Protein AF-A0A061S437-F1 (afdb_monomer_lite)

Foldseek 3Di:
DADQDPDDDVDHHAEEAEDEDADPAWDFPDWDCPDRNYIYTYTHHNVRDDPVNVVVVVVVVVVVVVVVVVVVVVD

Organism: NCBI:txid582737

pLDDT: mean 96.12, std 4.01, range [67.69, 98.62]

Structure (mmCIF, N/CA/C/O backbone):
data_AF-A0A061S437-F1
#
_entry.id   AF-A0A061S437-F1
#
loop_
_atom_site.group_PDB
_atom_site.id
_atom_site.type_symbol
_atom_site.label_atom_id
_atom_site.label_alt_id
_atom_site.label_comp_id
_atom_site.label_asym_id
_atom_site.label_entity_id
_atom_site.label_seq_id
_atom_site.pdbx_PDB_ins_code
_atom_site.Cartn_x
_atom_site.Cartn_y
_atom_site.Cartn_z
_atom_site.occupancy
_atom_site.B_iso_or_equiv
_atom_site.auth_seq_id
_atom_site.auth_comp_id
_atom_site.auth_asym_id
_atom_site.auth_atom_id
_atom_site.pdbx_PDB_model_num
ATOM 1 N N . MET A 1 1 ? 8.842 -6.737 -5.607 1.00 90.62 1 MET A N 1
ATOM 2 C CA . MET A 1 1 ? 8.892 -5.866 -6.805 1.00 90.62 1 MET A CA 1
ATOM 3 C C . MET A 1 1 ? 8.617 -6.747 -8.005 1.00 90.62 1 MET A C 1
ATOM 5 O O . MET A 1 1 ? 9.151 -7.847 -8.028 1.00 90.62 1 MET A O 1
ATOM 9 N N . TYR A 1 2 ? 7.780 -6.296 -8.937 1.00 97.50 2 TYR A N 1
ATOM 10 C CA . TYR A 1 2 ? 7.413 -7.043 -10.140 1.00 97.50 2 TYR A CA 1
ATOM 11 C C . TYR A 1 2 ? 8.041 -6.368 -11.360 1.00 97.50 2 TYR A C 1
ATOM 13 O O . TYR A 1 2 ? 7.917 -5.154 -11.528 1.00 97.50 2 TYR A O 1
ATOM 21 N N . THR A 1 3 ? 8.745 -7.138 -12.183 1.00 97.75 3 THR A N 1
ATOM 22 C CA . THR A 1 3 ? 9.530 -6.651 -13.329 1.00 97.75 3 THR A CA 1
ATOM 23 C C . THR A 1 3 ? 9.272 -7.509 -14.564 1.00 97.75 3 THR A C 1
ATOM 25 O O . THR A 1 3 ? 8.588 -8.526 -14.474 1.00 97.75 3 THR A O 1
ATOM 28 N N . GLU A 1 4 ? 9.832 -7.109 -15.710 1.00 97.00 4 GLU A N 1
ATOM 29 C CA . GLU A 1 4 ? 9.741 -7.855 -16.974 1.00 97.00 4 GLU A CA 1
ATOM 30 C C . GLU A 1 4 ? 8.301 -8.101 -17.466 1.00 97.00 4 GLU A C 1
ATOM 32 O O . GLU A 1 4 ? 8.011 -9.118 -18.093 1.00 97.00 4 GLU A O 1
ATOM 37 N N . GLY A 1 5 ? 7.393 -7.154 -17.210 1.00 97.50 5 GLY A N 1
ATOM 38 C CA . GLY A 1 5 ? 6.020 -7.208 -17.702 1.00 97.50 5 GLY A CA 1
ATOM 39 C C . GLY A 1 5 ? 5.903 -6.988 -19.214 1.00 97.50 5 GLY A C 1
ATOM 40 O O . GLY A 1 5 ? 6.886 -6.933 -19.957 1.00 97.50 5 GLY A O 1
ATOM 41 N N . GLN A 1 6 ? 4.664 -6.816 -19.683 1.00 98.06 6 GLN A N 1
ATOM 42 C CA 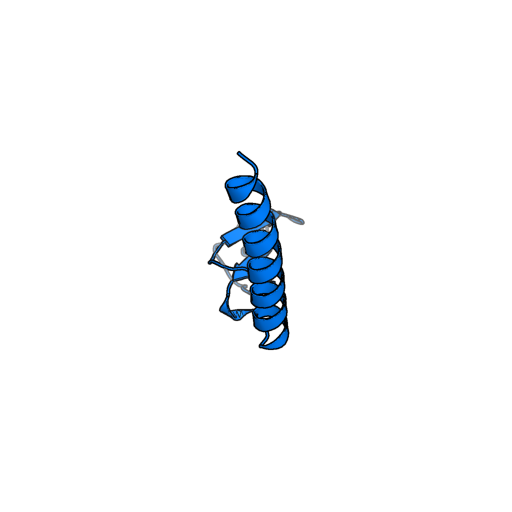. GLN A 1 6 ? 4.375 -6.566 -21.096 1.00 98.06 6 GLN A CA 1
ATOM 43 C C . GLN A 1 6 ? 5.188 -5.380 -21.644 1.00 98.06 6 GLN A C 1
ATOM 45 O O . GLN A 1 6 ? 5.296 -4.335 -20.992 1.00 98.06 6 GLN A O 1
ATOM 50 N N . GLY A 1 7 ? 5.689 -5.522 -22.876 1.00 97.44 7 GLY A N 1
ATOM 51 C CA . GLY A 1 7 ? 6.372 -4.451 -23.602 1.00 97.44 7 GLY A CA 1
ATOM 52 C C . GLY A 1 7 ? 5.542 -3.165 -23.679 1.00 97.44 7 GLY A C 1
ATOM 53 O O . GLY A 1 7 ? 4.328 -3.194 -23.905 1.00 97.44 7 GLY A O 1
ATOM 54 N N . CYS A 1 8 ? 6.204 -2.033 -23.457 1.00 97.06 8 CYS A N 1
ATOM 55 C CA . CYS A 1 8 ? 5.626 -0.697 -23.504 1.00 97.06 8 CYS A CA 1
ATOM 56 C C . CYS A 1 8 ? 6.066 0.018 -24.782 1.00 97.06 8 CYS A C 1
ATOM 58 O O . CYS A 1 8 ? 7.225 -0.080 -25.186 1.00 97.06 8 CYS A O 1
ATOM 60 N N . TRP A 1 9 ? 5.162 0.757 -25.422 1.00 95.62 9 TRP A N 1
ATOM 61 C CA . TRP A 1 9 ? 5.520 1.541 -26.599 1.00 95.62 9 TRP A CA 1
ATOM 62 C C . TRP A 1 9 ? 6.497 2.662 -26.224 1.00 95.62 9 TRP A C 1
ATOM 64 O O . TRP A 1 9 ? 6.173 3.506 -25.389 1.00 95.62 9 TRP A O 1
ATOM 74 N N . GLN A 1 10 ? 7.684 2.670 -26.844 1.00 95.19 10 GLN A N 1
ATOM 75 C CA . GLN A 1 10 ? 8.762 3.626 -26.548 1.00 95.19 10 GLN A CA 1
ATOM 76 C C . GLN A 1 10 ? 9.041 3.775 -25.040 1.00 95.19 10 GLN A C 1
ATOM 78 O O . GLN A 1 10 ? 9.188 4.886 -24.523 1.00 95.19 10 GLN A O 1
ATOM 83 N N . GLY A 1 11 ? 9.051 2.657 -24.321 1.00 94.31 11 GLY A N 1
ATOM 84 C CA . GLY A 1 11 ? 9.313 2.616 -22.890 1.00 94.31 11 GLY A CA 1
ATOM 85 C C . GLY A 1 11 ? 9.959 1.294 -22.482 1.00 94.31 11 GLY A C 1
ATOM 86 O O . GLY A 1 11 ? 10.067 0.379 -23.306 1.00 94.31 11 GLY A O 1
ATOM 87 N N . PRO A 1 12 ? 10.393 1.176 -21.219 1.00 96.50 12 PRO A N 1
ATOM 88 C CA . PRO A 1 12 ? 10.891 -0.085 -20.689 1.00 96.50 12 PRO A CA 1
ATOM 89 C C . PRO A 1 12 ? 9.770 -1.132 -20.643 1.00 96.50 12 PRO A C 1
ATOM 91 O O . PRO A 1 12 ? 8.582 -0.824 -20.778 1.00 96.50 12 PRO A O 1
ATOM 94 N N . LYS A 1 13 ? 10.121 -2.400 -20.414 1.00 97.88 13 LYS A N 1
ATOM 95 C CA . LYS A 1 13 ? 9.106 -3.389 -20.027 1.00 97.88 13 LYS A CA 1
ATOM 96 C C . LYS A 1 13 ? 8.400 -2.913 -18.761 1.00 97.88 13 LYS A C 1
ATOM 98 O O . LYS A 1 13 ? 9.051 -2.395 -17.854 1.00 97.88 13 LYS A O 1
ATOM 103 N N . ARG A 1 14 ? 7.075 -3.094 -18.704 1.00 98.50 14 ARG A N 1
ATOM 104 C CA . ARG A 1 14 ? 6.288 -2.636 -17.554 1.00 98.50 14 ARG A CA 1
ATOM 105 C C . ARG A 1 14 ? 6.834 -3.217 -16.253 1.00 98.50 14 ARG A C 1
ATOM 107 O O . ARG A 1 14 ? 7.147 -4.407 -16.183 1.00 98.50 14 ARG A O 1
ATOM 114 N N . SER A 1 15 ? 6.905 -2.383 -15.224 1.00 98.50 15 SER A N 1
ATOM 115 C CA . SER A 1 15 ? 7.300 -2.795 -13.878 1.00 98.50 15 SER A CA 1
ATOM 116 C C . SER A 1 15 ? 6.375 -2.182 -12.833 1.00 98.50 15 SER A C 1
ATOM 118 O O . SER A 1 15 ? 5.806 -1.115 -13.046 1.00 98.50 15 SER A O 1
ATOM 120 N N . LEU A 1 16 ? 6.193 -2.874 -11.709 1.00 98.38 16 LEU A N 1
ATOM 121 C CA . LEU A 1 16 ? 5.340 -2.428 -10.612 1.00 98.38 16 LEU A CA 1
ATOM 122 C C . LEU A 1 16 ? 6.038 -2.650 -9.269 1.00 98.38 16 LEU A C 1
ATOM 124 O O . LEU A 1 16 ? 6.402 -3.771 -8.885 1.00 98.38 16 LEU A O 1
ATOM 128 N N . ARG A 1 17 ? 6.172 -1.571 -8.501 1.00 98.44 17 ARG A N 1
ATOM 129 C CA . ARG A 1 17 ? 6.587 -1.613 -7.101 1.00 98.44 17 ARG A CA 1
ATOM 130 C C . ARG A 1 17 ? 5.362 -1.507 -6.200 1.00 98.44 17 ARG A C 1
ATOM 132 O O . ARG A 1 17 ? 4.778 -0.440 -6.069 1.00 98.44 17 ARG A O 1
ATOM 139 N N . VAL A 1 18 ? 5.026 -2.603 -5.530 1.00 98.12 18 VAL A N 1
ATOM 140 C CA . VAL A 1 18 ? 3.966 -2.624 -4.514 1.00 98.12 18 VAL A CA 1
ATOM 141 C C . VAL A 1 18 ? 4.584 -2.397 -3.138 1.00 98.12 18 VAL A C 1
ATOM 143 O O . VAL A 1 18 ? 5.521 -3.104 -2.757 1.00 98.12 18 VAL A O 1
ATOM 146 N N . ARG A 1 19 ? 4.071 -1.411 -2.403 1.00 98.12 19 ARG A N 1
ATOM 147 C CA . ARG A 1 19 ? 4.294 -1.240 -0.965 1.00 98.12 19 ARG A CA 1
ATOM 148 C C . ARG A 1 19 ? 3.114 -1.862 -0.233 1.00 98.12 19 ARG A C 1
ATOM 150 O O . ARG A 1 19 ? 1.972 -1.562 -0.567 1.00 98.12 19 ARG A O 1
ATOM 157 N N . LEU A 1 20 ? 3.398 -2.726 0.733 1.00 98.00 20 LEU A N 1
ATOM 158 C CA . LEU A 1 20 ? 2.371 -3.325 1.577 1.00 98.00 20 LEU A CA 1
ATOM 159 C C . LEU A 1 20 ? 2.186 -2.472 2.829 1.00 98.00 20 LEU A C 1
ATOM 161 O O . LEU A 1 20 ? 3.169 -2.054 3.441 1.00 98.00 20 LEU A O 1
ATOM 165 N N . ALA A 1 21 ? 0.937 -2.229 3.203 1.00 97.75 21 ALA A N 1
ATOM 166 C CA . ALA A 1 21 ? 0.573 -1.605 4.466 1.00 97.75 21 ALA A CA 1
ATOM 167 C C . ALA A 1 21 ? -0.485 -2.447 5.181 1.00 97.75 21 ALA A C 1
ATOM 169 O O . ALA A 1 21 ? -1.301 -3.106 4.540 1.00 97.75 21 ALA A O 1
ATOM 170 N N . CYS A 1 22 ? -0.487 -2.405 6.513 1.00 97.75 22 CYS A N 1
ATOM 171 C CA . CYS A 1 22 ? -1.547 -3.036 7.288 1.00 97.75 22 CYS A CA 1
ATOM 172 C C . CYS A 1 22 ? -2.915 -2.426 6.922 1.00 97.75 22 CYS A C 1
ATOM 174 O O . CYS A 1 22 ? -3.067 -1.204 6.765 1.00 97.75 22 CYS A O 1
ATOM 176 N N . GLY A 1 23 ? -3.909 -3.296 6.766 1.00 96.69 23 GLY A N 1
ATOM 177 C CA . GLY A 1 23 ? -5.299 -2.946 6.506 1.00 96.69 23 GLY A CA 1
ATOM 178 C C . GLY A 1 23 ? -6.231 -4.087 6.893 1.00 96.69 23 GLY A C 1
ATOM 179 O O . GLY A 1 23 ? -5.813 -5.237 6.979 1.00 96.69 23 GLY A O 1
ATOM 180 N N . ALA A 1 24 ? -7.501 -3.768 7.138 1.00 94.69 24 ALA A N 1
ATOM 181 C CA . ALA A 1 24 ? -8.492 -4.755 7.572 1.00 94.69 24 ALA A CA 1
ATOM 182 C C . ALA A 1 24 ? -8.964 -5.691 6.443 1.00 94.69 24 ALA A C 1
ATOM 184 O O . ALA A 1 24 ? -9.519 -6.753 6.718 1.00 94.69 24 ALA A O 1
ATOM 185 N N . ALA A 1 25 ? -8.749 -5.301 5.187 1.00 96.25 25 ALA A N 1
ATOM 186 C CA . ALA A 1 25 ? -9.121 -6.046 3.993 1.00 96.25 25 ALA A CA 1
ATOM 187 C C . ALA A 1 25 ? -8.107 -5.785 2.871 1.00 96.25 25 ALA A C 1
ATOM 189 O O . ALA A 1 25 ? -7.296 -4.863 2.969 1.00 96.25 25 ALA A O 1
ATOM 190 N N . GLU A 1 26 ? -8.161 -6.610 1.827 1.00 98.00 26 GLU A N 1
ATOM 191 C CA . GLU A 1 26 ? -7.393 -6.406 0.598 1.00 98.00 26 GLU A CA 1
ATOM 192 C C . GLU A 1 26 ? -7.900 -5.161 -0.136 1.00 98.00 26 GLU A C 1
ATOM 194 O O . GLU A 1 26 ? -9.048 -5.115 -0.582 1.00 98.00 26 GLU A O 1
ATOM 199 N N . GLU A 1 27 ? -7.047 -4.151 -0.269 1.00 98.25 27 GLU A N 1
ATOM 200 C CA . GLU A 1 27 ? -7.414 -2.879 -0.884 1.00 98.25 27 GLU A CA 1
ATOM 201 C C . GLU A 1 27 ? -6.211 -2.231 -1.579 1.00 98.25 27 GLU A C 1
ATOM 203 O O . GLU A 1 27 ? -5.194 -1.917 -0.958 1.00 98.25 27 GLU A O 1
ATOM 208 N N . LEU A 1 28 ? -6.332 -1.981 -2.883 1.00 97.88 28 LEU A N 1
ATOM 209 C CA . LEU A 1 28 ? -5.335 -1.237 -3.649 1.00 97.88 28 LEU A CA 1
ATOM 210 C C . LEU A 1 28 ? -5.584 0.272 -3.497 1.00 97.88 28 LEU A C 1
ATOM 212 O O . LEU A 1 28 ? -6.263 0.881 -4.320 1.00 97.88 28 LEU A O 1
ATOM 216 N N . SER A 1 29 ? -5.056 0.863 -2.426 1.00 96.56 29 SER A N 1
ATOM 217 C CA . SER A 1 29 ? -5.373 2.238 -2.020 1.00 96.56 29 SER A CA 1
ATOM 218 C C . SER A 1 29 ? -4.804 3.325 -2.937 1.00 96.56 29 SER A C 1
ATOM 220 O O . SER A 1 29 ? -5.374 4.410 -3.018 1.00 96.56 29 SER A O 1
ATOM 222 N N . SER A 1 30 ? -3.671 3.090 -3.603 1.00 97.56 30 SER A N 1
ATOM 223 C CA . SER A 1 30 ? -3.134 4.046 -4.580 1.00 97.56 30 SER A CA 1
ATOM 2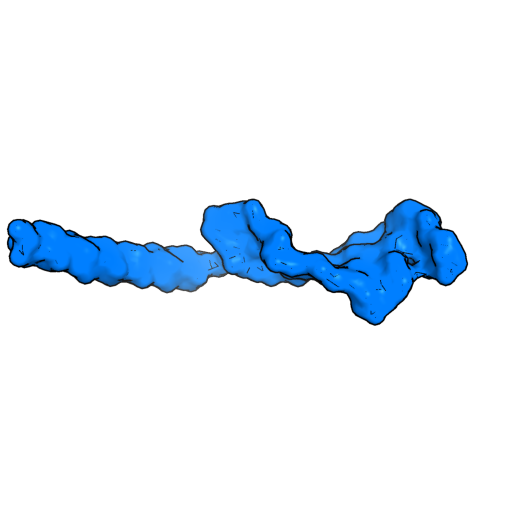24 C C . SER A 1 30 ? -2.304 3.367 -5.658 1.00 97.56 30 SER A C 1
ATOM 226 O O . SER A 1 30 ? -1.674 2.335 -5.415 1.00 97.56 30 SER A O 1
ATOM 228 N N . VAL A 1 31 ? -2.301 3.970 -6.850 1.00 98.12 31 VAL A N 1
ATOM 229 C CA . VAL A 1 31 ? -1.455 3.591 -7.984 1.00 98.12 31 VAL A CA 1
ATOM 230 C C . VAL A 1 31 ? -0.999 4.862 -8.689 1.00 98.12 31 VAL A C 1
ATOM 232 O O . VAL A 1 31 ? -1.811 5.724 -9.011 1.00 98.12 31 VAL A O 1
ATOM 235 N N . GLU A 1 32 ? 0.298 4.960 -8.943 1.00 98.38 32 GLU A N 1
ATOM 236 C CA . GLU A 1 32 ? 0.941 6.088 -9.610 1.00 98.38 32 GLU A CA 1
ATOM 237 C C . GLU A 1 32 ? 1.882 5.570 -10.701 1.00 98.38 32 GLU A C 1
ATOM 239 O O . GLU A 1 32 ? 2.450 4.482 -10.573 1.00 98.38 32 GLU A O 1
ATOM 244 N N . GLU A 1 33 ? 2.065 6.359 -11.759 1.00 98.31 33 GLU A N 1
ATOM 245 C CA . GLU A 1 33 ? 3.036 6.113 -12.830 1.00 98.31 33 GLU A CA 1
ATOM 246 C C . GLU A 1 33 ? 4.150 7.176 -12.743 1.00 98.31 33 GLU A C 1
ATOM 248 O O . GLU A 1 33 ? 4.088 8.189 -13.442 1.00 98.31 33 GLU A O 1
ATOM 253 N N . PRO A 1 34 ? 5.143 7.018 -11.840 1.00 97.00 34 PRO A N 1
ATOM 254 C CA . PRO A 1 34 ? 6.225 7.996 -11.669 1.00 97.00 34 PRO A CA 1
ATOM 255 C C . PRO A 1 34 ? 7.102 8.177 -12.917 1.00 97.00 34 PRO A C 1
ATOM 257 O O . PRO A 1 34 ? 7.724 9.223 -13.091 1.00 97.00 34 PRO A O 1
ATOM 260 N N . SER A 1 35 ? 7.175 7.160 -13.775 1.00 97.00 35 SER A N 1
ATOM 261 C CA . SER A 1 35 ? 7.850 7.185 -15.073 1.00 97.00 35 SER A CA 1
ATOM 262 C C . SER A 1 35 ? 7.075 6.298 -16.041 1.00 97.00 35 SER A C 1
ATOM 264 O O . SER A 1 35 ? 6.356 5.398 -15.613 1.00 97.00 35 SER A O 1
ATOM 266 N N . ARG A 1 36 ? 7.228 6.526 -17.350 1.00 97.50 36 ARG A N 1
ATOM 267 C CA . ARG A 1 36 ? 6.510 5.772 -18.385 1.00 97.50 36 ARG A CA 1
ATOM 268 C C . ARG A 1 36 ? 6.642 4.266 -18.150 1.00 97.50 36 ARG A C 1
ATOM 270 O O . ARG A 1 36 ? 7.742 3.721 -18.227 1.00 97.50 36 ARG A O 1
ATOM 277 N N . CYS A 1 37 ? 5.507 3.593 -17.970 1.00 97.75 37 CYS A N 1
ATOM 278 C CA . CYS A 1 37 ? 5.410 2.149 -17.754 1.00 97.75 37 CYS A CA 1
ATOM 279 C C . CYS A 1 37 ? 6.117 1.617 -16.490 1.00 97.75 37 CYS A C 1
ATOM 281 O O . CYS A 1 37 ? 6.256 0.401 -16.324 1.00 97.75 37 CYS A O 1
ATOM 283 N N . GLU A 1 38 ? 6.505 2.497 -15.572 1.00 98.19 38 GLU A N 1
ATOM 284 C CA . GLU A 1 38 ? 6.934 2.153 -14.222 1.00 98.19 38 GLU A CA 1
ATOM 285 C C . GLU A 1 38 ? 5.858 2.597 -13.244 1.00 98.19 38 GLU A C 1
ATOM 287 O O . GLU A 1 38 ? 5.530 3.777 -13.164 1.00 98.19 38 GLU A O 1
ATOM 292 N N . TYR A 1 39 ? 5.319 1.652 -12.485 1.00 98.38 39 TYR A N 1
ATOM 293 C CA . TYR A 1 39 ? 4.214 1.898 -11.572 1.00 98.38 39 TYR A CA 1
ATOM 294 C C . TYR A 1 39 ? 4.657 1.752 -10.116 1.00 98.38 39 TYR A C 1
ATOM 296 O O . TYR A 1 39 ? 5.465 0.881 -9.767 1.00 98.38 39 TYR A O 1
ATOM 304 N N . SER A 1 40 ? 4.062 2.547 -9.234 1.00 98.38 40 SER A N 1
ATOM 305 C CA . SER A 1 40 ? 4.128 2.367 -7.784 1.00 98.38 40 SER A CA 1
ATOM 306 C C . SER A 1 40 ? 2.731 2.286 -7.199 1.00 98.38 40 SER A C 1
ATOM 308 O O . SER A 1 40 ? 1.885 3.113 -7.516 1.00 98.38 40 SER A O 1
ATOM 310 N N . ALA A 1 41 ? 2.494 1.308 -6.329 1.00 98.50 41 ALA A N 1
ATOM 311 C CA . ALA A 1 41 ? 1.199 1.117 -5.695 1.00 98.50 41 ALA A CA 1
ATOM 312 C C . ALA A 1 41 ? 1.311 0.902 -4.185 1.00 98.50 41 ALA A C 1
ATOM 314 O O . ALA A 1 41 ? 2.308 0.354 -3.700 1.00 98.50 41 ALA A O 1
ATOM 315 N N . LEU A 1 42 ? 0.262 1.288 -3.461 1.00 98.62 42 LEU A N 1
ATOM 316 C CA . LEU A 1 42 ? 0.044 0.946 -2.060 1.00 98.62 42 LEU A CA 1
ATOM 317 C C . LEU A 1 42 ? -1.073 -0.096 -1.970 1.00 98.62 42 LEU A C 1
ATOM 319 O O . LEU A 1 42 ? -2.214 0.191 -2.324 1.00 98.62 42 LEU A O 1
ATOM 323 N N . LEU A 1 43 ? -0.743 -1.289 -1.481 1.00 98.56 43 LEU A 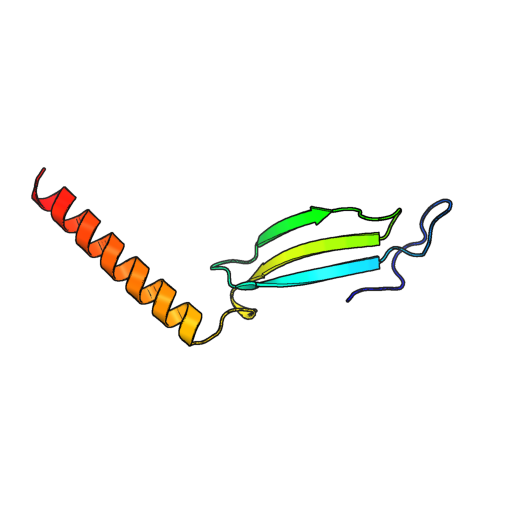N 1
ATOM 324 C CA . LEU A 1 43 ? -1.703 -2.352 -1.196 1.00 98.56 43 LEU A CA 1
ATOM 325 C C . LEU A 1 43 ? -1.857 -2.479 0.319 1.00 98.56 43 LEU A C 1
ATOM 327 O O . LEU A 1 43 ? -0.895 -2.785 1.030 1.00 98.56 43 LEU A O 1
ATOM 331 N N . ARG A 1 44 ? -3.069 -2.242 0.808 1.00 98.38 44 ARG A N 1
ATOM 332 C CA . ARG A 1 44 ? -3.466 -2.558 2.173 1.00 98.38 44 ARG A CA 1
ATOM 333 C C . ARG A 1 44 ? -3.922 -4.009 2.235 1.00 98.38 44 ARG A C 1
ATOM 335 O O . ARG A 1 44 ? -4.704 -4.441 1.396 1.00 98.38 44 ARG A O 1
ATOM 342 N N . THR A 1 45 ? -3.400 -4.755 3.200 1.00 97.88 45 THR A N 1
ATOM 343 C CA . THR A 1 45 ? -3.717 -6.177 3.381 1.00 97.88 45 THR A CA 1
ATOM 344 C C . THR A 1 45 ? -3.567 -6.581 4.851 1.00 97.88 45 THR A C 1
ATOM 346 O O . THR A 1 45 ? -2.625 -6.120 5.513 1.00 97.88 45 THR A O 1
ATOM 349 N N . PRO A 1 46 ? -4.428 -7.478 5.376 1.00 97.31 46 PRO A N 1
ATOM 350 C CA . PRO A 1 46 ? -4.245 -8.066 6.702 1.00 97.31 46 PRO A CA 1
ATOM 351 C C . PRO A 1 46 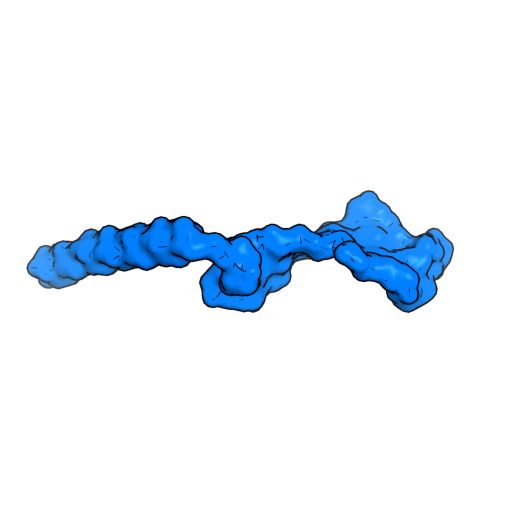? -2.910 -8.802 6.847 1.00 97.31 46 PRO A C 1
ATOM 353 O O . PRO A 1 46 ? -2.356 -8.864 7.942 1.00 97.31 46 PRO A O 1
ATOM 356 N N . ALA A 1 47 ? -2.359 -9.322 5.744 1.00 97.31 47 ALA A N 1
ATOM 357 C CA . ALA A 1 47 ? -1.086 -10.041 5.742 1.00 97.31 47 ALA A CA 1
ATOM 358 C C . ALA A 1 47 ? 0.118 -9.148 6.095 1.00 97.31 47 ALA A C 1
ATOM 360 O O . ALA A 1 47 ? 1.178 -9.661 6.448 1.00 97.31 47 ALA A O 1
ATOM 361 N N . ALA A 1 48 ? -0.034 -7.824 6.006 1.00 97.56 48 ALA A N 1
ATOM 362 C CA . ALA A 1 48 ? 0.997 -6.853 6.362 1.00 97.56 48 ALA A CA 1
ATOM 363 C C . ALA A 1 48 ? 0.873 -6.328 7.804 1.00 97.56 48 ALA A C 1
ATOM 365 O O . ALA A 1 48 ? 1.658 -5.467 8.198 1.00 97.56 48 ALA A O 1
ATOM 366 N N . CYS A 1 49 ? -0.103 -6.806 8.581 1.00 97.50 49 CYS A N 1
ATOM 367 C CA . CYS A 1 49 ? -0.296 -6.410 9.974 1.00 97.50 49 CYS A CA 1
ATOM 368 C C . CYS A 1 49 ? 0.539 -7.276 10.927 1.00 97.50 49 CYS A C 1
ATOM 370 O O . CYS A 1 49 ? 0.595 -8.500 10.800 1.00 97.50 49 CYS A O 1
ATOM 372 N N . SER A 1 50 ? 1.148 -6.643 11.926 1.00 97.38 50 SER A N 1
ATOM 373 C CA . SER A 1 50 ? 1.766 -7.325 13.063 1.00 97.38 50 SER A CA 1
ATOM 374 C C . SER A 1 50 ? 0.732 -7.674 14.142 1.00 97.38 50 SER A C 1
ATOM 376 O O . SER A 1 50 ? -0.390 -7.167 14.140 1.00 97.38 50 SER A O 1
ATOM 378 N N . GLN A 1 51 ? 1.116 -8.511 15.113 1.00 95.56 51 GLN A N 1
ATOM 379 C CA . GLN A 1 51 ? 0.273 -8.777 16.290 1.00 95.56 51 GLN A CA 1
ATOM 380 C C . GLN A 1 51 ? -0.072 -7.484 17.044 1.00 95.56 51 GLN A C 1
ATOM 382 O O . GLN A 1 51 ? -1.221 -7.277 17.425 1.00 95.56 51 GLN A O 1
ATOM 387 N N . GLN A 1 52 ? 0.895 -6.573 17.165 1.00 96.81 52 GLN A N 1
ATOM 388 C CA . GLN A 1 52 ? 0.692 -5.280 17.809 1.00 96.81 52 GLN A CA 1
ATOM 389 C C . GLN A 1 52 ? -0.342 -4.422 17.063 1.00 96.81 52 GLN A C 1
ATOM 391 O O . GLN A 1 52 ? -1.204 -3.814 17.694 1.00 96.81 52 GLN A O 1
ATOM 396 N N . ASP A 1 53 ? -0.319 -4.412 15.726 1.00 95.38 53 ASP A N 1
ATOM 397 C CA . ASP A 1 53 ? -1.316 -3.684 14.924 1.00 95.38 53 ASP A CA 1
ATOM 398 C C . ASP A 1 53 ? -2.736 -4.225 15.152 1.00 95.38 53 ASP A C 1
ATOM 400 O O . ASP A 1 53 ? -3.705 -3.460 15.229 1.00 95.38 53 ASP A O 1
ATOM 404 N N . MET A 1 54 ? -2.864 -5.547 15.301 1.00 93.12 54 MET A N 1
ATOM 405 C CA . MET A 1 54 ? -4.142 -6.209 15.569 1.00 93.12 54 MET A CA 1
ATOM 406 C C . MET A 1 54 ? -4.671 -5.888 16.970 1.00 93.12 54 MET A C 1
ATOM 408 O O . MET A 1 54 ? -5.865 -5.623 17.133 1.00 93.12 54 MET A O 1
ATOM 412 N N . GLU A 1 55 ? -3.799 -5.890 17.977 1.00 95.75 55 GLU A N 1
ATOM 413 C CA . GLU A 1 55 ? -4.141 -5.524 19.355 1.00 95.75 55 GLU A CA 1
ATOM 414 C C . GLU A 1 55 ? -4.590 -4.065 19.453 1.00 95.75 55 GLU A C 1
ATOM 416 O O . GLU A 1 55 ? -5.652 -3.790 20.013 1.00 95.75 55 GLU A O 1
ATOM 421 N N . LEU A 1 56 ? -3.847 -3.142 18.835 1.00 95.38 56 LEU A N 1
ATOM 422 C CA . LEU A 1 56 ? -4.199 -1.720 18.782 1.00 95.38 56 LEU A CA 1
ATOM 423 C C . LEU A 1 56 ? -5.544 -1.497 18.088 1.00 95.38 56 LEU A C 1
ATOM 425 O O . LEU A 1 56 ? -6.397 -0.767 18.59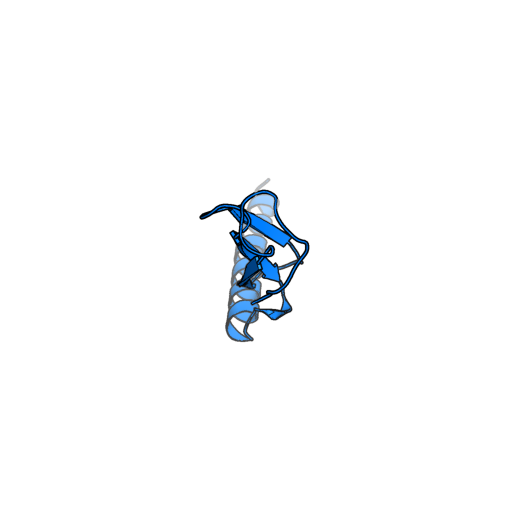6 1.00 95.38 56 LEU A O 1
ATOM 429 N N . SER A 1 57 ? -5.761 -2.161 16.950 1.00 93.94 57 SER A N 1
ATOM 430 C CA . SER A 1 57 ? -7.027 -2.080 16.218 1.00 93.94 57 SER A CA 1
ATOM 431 C C . SER A 1 57 ? -8.192 -2.601 17.061 1.00 93.94 57 SER A C 1
ATOM 433 O O . SER A 1 57 ? -9.248 -1.972 17.117 1.00 93.94 57 SER A O 1
ATOM 435 N N . ARG A 1 58 ? -8.004 -3.716 17.777 1.00 93.50 58 ARG A N 1
ATOM 436 C CA . ARG A 1 58 ? -9.018 -4.286 18.676 1.00 93.50 58 ARG A CA 1
ATOM 437 C C . ARG A 1 58 ? -9.321 -3.367 19.856 1.00 93.50 58 ARG A C 1
ATOM 439 O O . ARG A 1 58 ? -10.496 -3.163 20.158 1.00 93.50 58 ARG A O 1
ATOM 446 N N . ALA A 1 59 ? -8.291 -2.817 20.496 1.00 95.94 59 ALA A N 1
ATOM 447 C CA . ALA A 1 59 ? -8.439 -1.893 21.615 1.00 95.94 59 ALA A CA 1
ATOM 448 C C . ALA A 1 59 ? -9.229 -0.650 21.186 1.00 95.94 59 ALA A C 1
ATOM 450 O O . ALA A 1 59 ? -10.259 -0.337 21.784 1.00 95.94 59 ALA A O 1
ATOM 451 N N . LYS A 1 60 ? -8.839 -0.033 20.065 1.00 95.62 60 LYS A N 1
ATOM 452 C CA . LYS A 1 60 ? -9.523 1.142 19.520 1.00 95.62 60 LYS A CA 1
ATOM 453 C C . LYS A 1 60 ? -10.979 0.855 19.155 1.00 95.62 60 LYS A C 1
ATOM 455 O O . LYS A 1 60 ? -11.858 1.653 19.459 1.00 95.62 60 LYS A O 1
ATOM 460 N N . LEU A 1 61 ? -11.258 -0.309 18.562 1.00 95.00 61 LEU A N 1
ATOM 461 C CA . LEU A 1 61 ? -12.632 -0.735 18.282 1.00 95.00 61 LEU A CA 1
ATOM 462 C C . LEU A 1 61 ? -13.451 -0.951 19.562 1.00 95.00 61 LEU A C 1
ATOM 464 O O . LEU A 1 61 ? -14.642 -0.657 19.557 1.00 95.00 61 LEU A O 1
ATOM 468 N N . SER A 1 62 ? -12.857 -1.475 20.639 1.00 96.50 62 SER A N 1
ATOM 469 C CA . SER A 1 62 ? -13.569 -1.645 21.914 1.00 96.50 62 SER A CA 1
ATOM 470 C C . SER A 1 62 ? -13.905 -0.311 22.580 1.00 96.50 62 SER A C 1
ATOM 472 O O . SER A 1 62 ? -15.009 -0.159 23.094 1.00 96.50 62 SER A O 1
ATOM 474 N N . GLU A 1 63 ? -12.998 0.661 22.494 1.00 96.94 63 GLU A N 1
ATOM 475 C CA . GLU A 1 63 ? -13.191 2.012 23.018 1.00 96.94 63 GLU A CA 1
ATOM 476 C C . GLU A 1 63 ? -14.307 2.743 22.261 1.00 96.94 63 GLU A C 1
ATOM 478 O O . GLU A 1 63 ? -15.304 3.127 22.869 1.00 96.94 63 GLU A O 1
ATOM 483 N N . LEU A 1 64 ? -14.227 2.790 20.926 1.00 96.00 64 LEU A N 1
ATOM 484 C CA . LEU A 1 64 ? -15.267 3.376 20.067 1.00 96.00 64 LEU A CA 1
ATOM 485 C C . LEU A 1 64 ? -16.643 2.726 20.282 1.00 96.00 64 LEU A C 1
ATOM 487 O O . LEU A 1 64 ? -17.666 3.406 20.273 1.00 96.00 64 LEU A O 1
ATOM 491 N N . LYS A 1 65 ? -16.690 1.403 20.486 1.00 96.75 65 LYS A N 1
ATOM 492 C CA . LYS A 1 65 ? -17.945 0.700 20.794 1.00 96.75 65 LYS A CA 1
ATOM 493 C C . LYS A 1 65 ? -18.505 1.086 22.159 1.00 96.75 65 LYS A C 1
ATOM 495 O O . LYS A 1 65 ? -19.715 1.235 22.286 1.00 96.75 65 LYS A O 1
ATOM 500 N N . ALA A 1 66 ? -17.654 1.234 23.171 1.00 96.38 66 ALA A N 1
ATOM 501 C CA . ALA A 1 66 ? -18.090 1.660 24.495 1.00 96.38 66 ALA A CA 1
ATOM 502 C C . ALA A 1 66 ? -18.628 3.100 24.473 1.00 96.38 66 ALA A C 1
ATOM 504 O O . ALA A 1 66 ? -19.643 3.375 25.108 1.00 96.38 66 ALA A O 1
ATOM 505 N N . GLU A 1 67 ? -17.986 3.995 23.719 1.00 96.19 67 GLU A N 1
ATOM 506 C CA . GLU A 1 67 ? -18.467 5.364 23.495 1.00 96.19 67 GLU A CA 1
ATOM 507 C C . GLU A 1 67 ? -19.825 5.382 22.787 1.00 96.19 67 GLU A C 1
ATOM 509 O O . GLU A 1 67 ? -20.744 6.063 23.239 1.00 96.19 67 GLU A O 1
ATOM 514 N N . LEU A 1 68 ? -19.980 4.582 21.727 1.00 95.75 68 LEU A N 1
ATOM 515 C CA . LEU A 1 68 ? -21.244 4.473 21.002 1.00 95.75 68 LEU A CA 1
ATOM 516 C C . LEU A 1 68 ? -22.379 3.948 21.892 1.00 95.75 68 LEU A C 1
ATOM 518 O O . LEU A 1 68 ? -23.490 4.464 21.824 1.00 95.75 68 LEU A O 1
ATOM 522 N N . ASN A 1 69 ? -22.107 2.945 22.730 1.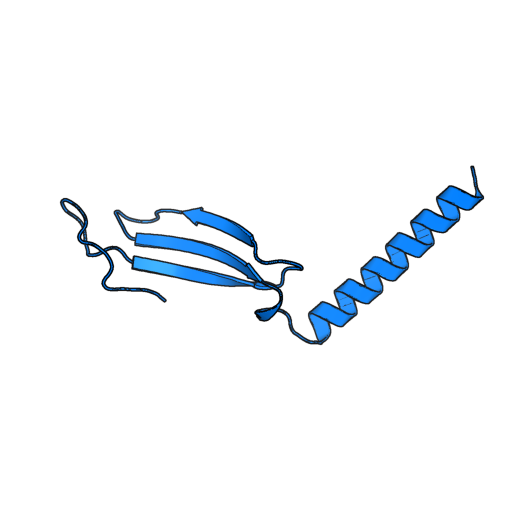00 95.19 69 ASN A N 1
ATOM 523 C CA . ASN A 1 69 ? -23.117 2.386 23.629 1.00 95.19 69 ASN A CA 1
ATOM 524 C C . ASN A 1 69 ? -23.590 3.414 24.661 1.00 95.19 69 ASN A C 1
ATOM 526 O O . ASN A 1 69 ? -24.788 3.533 24.878 1.00 95.19 69 ASN A O 1
ATOM 530 N N . LYS A 1 70 ? -22.676 4.206 25.235 1.00 95.56 70 LYS A N 1
ATOM 531 C CA . LYS A 1 70 ? -23.060 5.290 26.154 1.00 95.56 70 LYS A CA 1
ATOM 532 C C . LYS A 1 70 ? -23.983 6.301 25.481 1.00 95.56 70 LYS A C 1
ATOM 534 O O . LYS A 1 70 ? -24.980 6.687 26.070 1.00 95.56 70 LYS A O 1
ATOM 539 N N . LEU A 1 71 ? -23.678 6.680 24.239 1.00 93.19 71 LEU A N 1
ATOM 540 C CA . LEU A 1 71 ? -24.536 7.578 23.468 1.00 93.19 71 LEU A CA 1
ATOM 541 C C . LEU A 1 71 ? -25.921 6.963 23.202 1.00 93.19 71 LEU A C 1
ATOM 543 O O . LEU A 1 71 ? -26.916 7.677 23.210 1.00 93.19 71 LEU A O 1
ATOM 547 N N . HIS A 1 72 ? -25.988 5.653 22.950 1.00 92.81 72 HIS A N 1
ATOM 548 C CA . HIS A 1 72 ? -27.256 4.950 22.753 1.00 92.81 72 HIS A CA 1
ATOM 549 C C . HIS A 1 72 ? -28.095 4.876 24.035 1.00 92.81 72 HIS A C 1
ATOM 551 O O . HIS A 1 72 ? -29.306 5.021 23.955 1.00 92.81 72 HIS A O 1
ATOM 557 N N . ASP A 1 73 ? -27.463 4.684 25.196 1.00 89.31 73 ASP A N 1
ATOM 558 C CA . ASP A 1 73 ? -28.148 4.615 26.494 1.00 89.31 73 ASP A CA 1
ATOM 559 C C . ASP A 1 73 ? -28.665 5.991 26.976 1.00 89.31 73 ASP A C 1
ATOM 561 O O . ASP A 1 73 ? -29.531 6.060 27.849 1.00 89.31 73 ASP A O 1
ATOM 565 N N . GLU A 1 74 ? -28.137 7.089 26.424 1.00 84.81 74 GLU A N 1
ATOM 566 C CA . GLU A 1 74 ? -28.540 8.472 26.729 1.00 84.81 74 GLU A CA 1
ATOM 567 C C . GLU A 1 74 ? -29.708 8.995 25.858 1.00 84.81 74 GLU A C 1
ATOM 569 O O . GLU A 1 74 ? -30.154 10.128 26.070 1.00 84.81 74 GLU A O 1
ATOM 574 N N . LEU A 1 75 ? -30.208 8.202 24.897 1.00 67.69 75 LEU A N 1
ATOM 575 C CA . LEU A 1 75 ? -31.210 8.584 23.884 1.00 67.69 75 LEU A CA 1
ATOM 576 C C . LEU A 1 75 ? -32.523 7.802 24.042 1.00 67.69 75 LEU A C 1
ATOM 578 O O . LEU A 1 75 ? -33.594 8.442 23.918 1.00 67.69 75 LEU A O 1
#

Radius of gyration: 19.82 Å; chains: 1; bounding box: 42×19×53 Å

InterPro domains:
  IPR009011 Mannose-6-phosphate receptor binding domain superfamily [G3DSA:2.70.130.10] (1-50)
  IPR009011 Mannose-6-phosphate receptor binding domain superfamily [SSF50911] (2-49)
  IPR036607 Glucosidase 2 subunit beta-like [PF13015] (2-57)
  IPR039794 Glucosidase II beta subunit-like [PTHR12630] (2-75)
  IPR044865 MRH domain [PS51914] (1-51)

Sequence (75 aa):
MYTEGQGCWQGPKRSLRVRLACGAAEELSSVEEPSRCEYSALLRTPAACSQQDMELSRAKLSELKAELNKLHDEL

Secondary structure (DSSP, 8-state):
-B-S-S--TTSPSPEEEEEEEE-SS-EEEEEEEEETTEEEEEEEEGGG--HHHHHHHHHHHHHHHHHHHHHHHT-